Protein AF-A0A527UWU6-F1 (afdb_monomer)

Foldseek 3Di:
DVQVVVVQDQLQSVQVVCVVVVNADPVRHGGDSVNSVVVVVVVPPPDD

Structure (mmCIF, N/CA/C/O backbone):
data_AF-A0A527UWU6-F1
#
_entry.id   AF-A0A527UWU6-F1
#
loop_
_atom_site.group_PDB
_atom_site.id
_atom_site.type_symbol
_atom_site.label_atom_id
_atom_site.label_alt_id
_atom_site.label_comp_id
_atom_site.label_asym_id
_atom_site.label_entity_id
_atom_site.label_seq_id
_atom_site.pdbx_PDB_ins_code
_atom_site.Cartn_x
_atom_site.Cartn_y
_atom_site.Cartn_z
_atom_site.occupancy
_atom_site.B_iso_or_equiv
_atom_site.auth_seq_id
_atom_site.auth_comp_id
_atom_site.auth_asym_id
_atom_site.auth_atom_id
_atom_si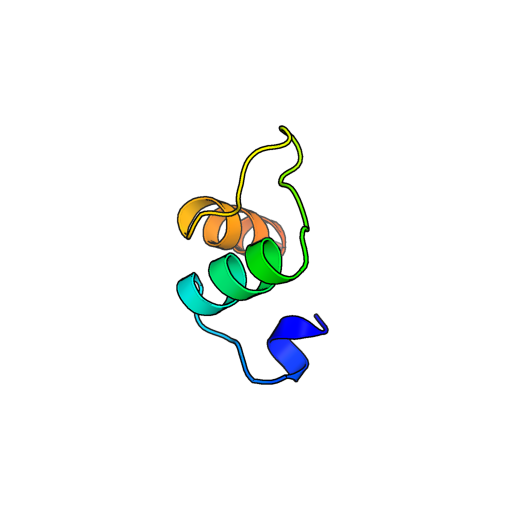te.pdbx_PDB_model_num
ATOM 1 N N . ALA A 1 1 ? -5.447 -4.123 -2.978 1.00 68.69 1 ALA A N 1
ATOM 2 C CA . ALA A 1 1 ? -6.634 -4.770 -2.380 1.00 68.69 1 ALA A CA 1
ATOM 3 C C . ALA A 1 1 ? -6.299 -5.861 -1.349 1.00 68.69 1 ALA A C 1
ATOM 5 O O . ALA A 1 1 ? -6.848 -5.797 -0.261 1.00 68.69 1 ALA A O 1
ATOM 6 N N . SER A 1 2 ? -5.417 -6.842 -1.614 1.00 90.31 2 SER A N 1
ATOM 7 C CA . SER A 1 2 ? -5.189 -7.961 -0.665 1.00 90.31 2 SER A CA 1
ATOM 8 C C . SER A 1 2 ? -4.663 -7.546 0.721 1.00 90.31 2 SER A C 1
ATOM 10 O O . SER A 1 2 ? -5.107 -8.104 1.713 1.00 90.31 2 SER A O 1
ATOM 12 N N . ILE A 1 3 ? -3.782 -6.538 0.812 1.00 93.38 3 ILE A N 1
ATOM 13 C CA . ILE A 1 3 ? -3.311 -5.975 2.099 1.00 93.38 3 ILE A CA 1
ATOM 14 C C . ILE A 1 3 ? -4.464 -5.341 2.898 1.00 93.38 3 ILE A C 1
ATOM 16 O O . ILE A 1 3 ? -4.562 -5.512 4.106 1.00 93.38 3 ILE A O 1
ATOM 20 N N . GLN A 1 4 ? -5.369 -4.627 2.228 1.00 91.44 4 GLN A N 1
ATOM 21 C CA . GLN A 1 4 ? -6.529 -4.021 2.892 1.00 91.44 4 GLN A CA 1
ATOM 22 C C . GLN A 1 4 ? -7.526 -5.087 3.352 1.00 91.44 4 GLN A C 1
ATOM 24 O O . GLN A 1 4 ? -8.059 -4.992 4.451 1.00 91.44 4 GLN A O 1
ATOM 29 N N . ARG A 1 5 ? -7.728 -6.142 2.548 1.00 94.19 5 ARG A N 1
ATOM 30 C CA . ARG A 1 5 ? -8.576 -7.288 2.915 1.00 94.19 5 ARG A CA 1
ATOM 31 C C . ARG A 1 5 ? -8.052 -8.059 4.129 1.00 94.19 5 ARG A C 1
ATOM 33 O O . ARG A 1 5 ? -8.847 -8.693 4.803 1.00 94.19 5 ARG A O 1
ATOM 40 N N . SER A 1 6 ? -6.756 -7.974 4.441 1.00 93.94 6 SER A N 1
ATOM 41 C CA . SER A 1 6 ? -6.189 -8.527 5.679 1.00 93.94 6 SER A CA 1
ATOM 42 C C . SER A 1 6 ? -6.293 -7.574 6.882 1.00 93.94 6 SER A C 1
ATOM 44 O O . SER A 1 6 ? -5.572 -7.753 7.856 1.00 93.94 6 SER A O 1
ATOM 46 N N . GLY A 1 7 ? -7.125 -6.528 6.810 1.00 96.62 7 GLY A N 1
ATOM 47 C CA . GLY A 1 7 ? -7.395 -5.595 7.914 1.00 96.62 7 GLY A CA 1
ATOM 48 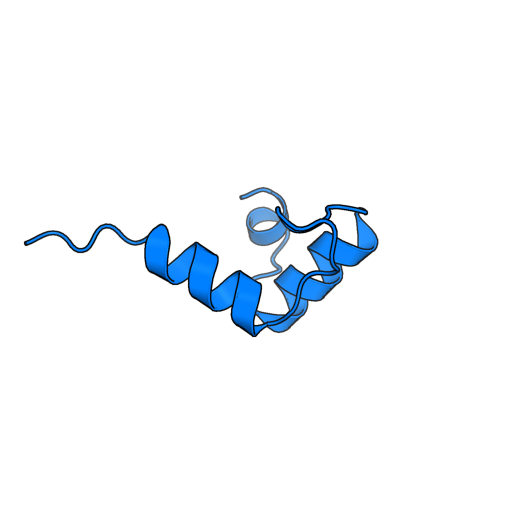C C . GLY A 1 7 ? -6.431 -4.409 8.028 1.00 96.62 7 GLY A C 1
ATOM 49 O O . GLY A 1 7 ? -6.629 -3.533 8.866 1.00 96.62 7 GLY A O 1
ATOM 50 N N . ILE A 1 8 ? -5.404 -4.321 7.179 1.00 97.62 8 ILE A N 1
ATOM 51 C CA . ILE A 1 8 ? -4.442 -3.213 7.218 1.00 97.62 8 ILE A CA 1
ATOM 52 C C . ILE A 1 8 ? -4.987 -2.050 6.385 1.00 97.62 8 ILE A C 1
ATOM 54 O O . ILE A 1 8 ? -4.849 -2.021 5.161 1.00 97.62 8 ILE A O 1
ATOM 58 N N . THR A 1 9 ? -5.607 -1.079 7.052 1.00 95.81 9 THR A N 1
ATOM 59 C CA . THR A 1 9 ? -6.282 0.057 6.397 1.00 95.81 9 THR A CA 1
ATOM 60 C C . THR A 1 9 ? -5.616 1.410 6.647 1.00 95.81 9 THR A C 1
ATOM 62 O O . THR A 1 9 ? -5.876 2.362 5.913 1.00 95.81 9 THR A O 1
ATOM 65 N N . SER A 1 10 ? -4.711 1.517 7.625 1.00 97.75 10 SER A N 1
ATOM 66 C CA . SER A 1 10 ? -3.970 2.758 7.875 1.00 97.75 10 SER A CA 1
ATOM 67 C C . SER A 1 10 ? -2.887 2.991 6.814 1.00 97.75 10 SER A C 1
ATOM 69 O O . SER A 1 10 ? -2.220 2.056 6.370 1.00 97.75 10 SER A O 1
ATOM 71 N N . LEU A 1 11 ? -2.644 4.253 6.436 1.00 98.06 11 LEU A N 1
ATOM 72 C CA . LEU A 1 11 ? -1.619 4.601 5.438 1.00 98.06 11 LEU A CA 1
ATOM 73 C C . LEU A 1 11 ? -0.220 4.097 5.829 1.00 98.06 11 LEU A C 1
ATOM 75 O O . LEU A 1 11 ? 0.524 3.593 4.987 1.00 98.06 11 LEU A O 1
ATOM 79 N N . ARG A 1 12 ? 0.128 4.208 7.118 1.00 98.50 12 ARG A N 1
ATOM 80 C CA . ARG A 1 12 ? 1.387 3.685 7.665 1.00 98.50 12 ARG A CA 1
ATOM 81 C C . ARG A 1 12 ? 1.439 2.161 7.584 1.00 98.50 12 ARG A C 1
ATOM 83 O O . ARG A 1 12 ? 2.449 1.628 7.138 1.00 98.50 12 ARG A O 1
ATOM 90 N N . GLY A 1 13 ? 0.364 1.472 7.969 1.00 98.38 13 GLY A N 1
ATOM 91 C CA . GLY A 1 13 ? 0.293 0.014 7.886 1.00 98.38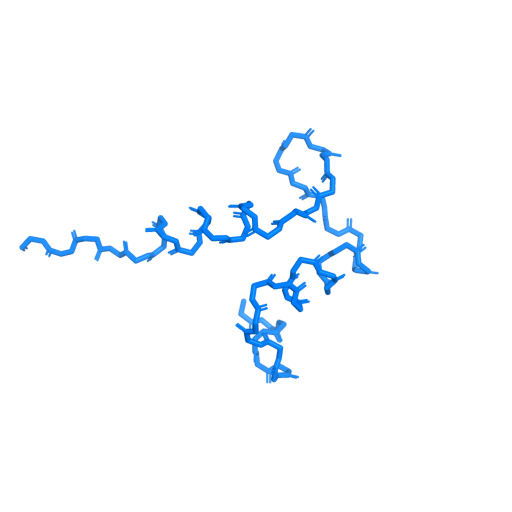 13 GLY A CA 1
ATOM 92 C C . GLY A 1 13 ? 0.453 -0.488 6.451 1.0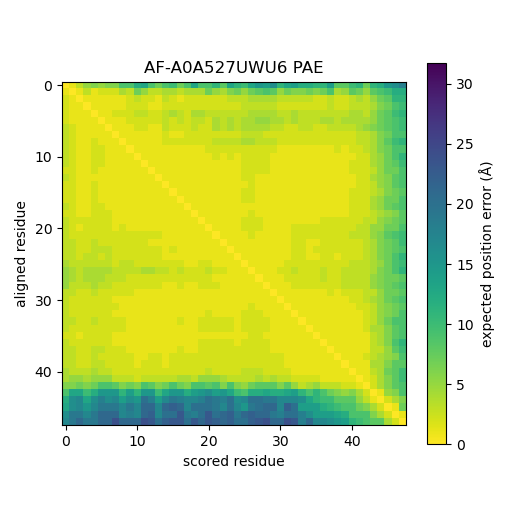0 98.38 13 GLY A C 1
ATOM 93 O O . GLY A 1 13 ? 1.192 -1.437 6.210 1.00 98.38 13 GLY A O 1
ATOM 94 N N . LEU A 1 14 ? -0.166 0.195 5.486 1.00 98.06 14 LEU A N 1
ATOM 95 C CA . LEU A 1 14 ? -0.027 -0.115 4.063 1.00 98.06 14 LEU A CA 1
ATOM 96 C C . LEU A 1 14 ? 1.420 0.031 3.577 1.00 98.06 14 LEU A C 1
ATOM 98 O O . LEU A 1 14 ? 1.920 -0.863 2.898 1.00 98.06 14 LEU A O 1
ATOM 102 N N . ALA A 1 15 ? 2.103 1.118 3.947 1.00 98.50 15 ALA A N 1
ATOM 103 C CA . ALA A 1 15 ? 3.505 1.326 3.585 1.00 98.50 15 ALA A CA 1
ATOM 104 C C . ALA A 1 15 ? 4.414 0.221 4.156 1.00 98.50 15 ALA A C 1
ATOM 106 O O . ALA A 1 15 ? 5.200 -0.369 3.416 1.00 98.50 15 ALA A O 1
ATOM 107 N N . ILE A 1 16 ? 4.251 -0.115 5.443 1.00 98.62 16 ILE A N 1
ATOM 108 C CA . ILE A 1 16 ? 4.997 -1.201 6.102 1.00 98.62 16 ILE A CA 1
ATOM 109 C C . ILE A 1 16 ? 4.730 -2.538 5.404 1.00 98.62 16 ILE A C 1
ATOM 111 O O . ILE A 1 16 ? 5.666 -3.247 5.047 1.00 98.62 16 ILE A O 1
ATOM 115 N N . ALA A 1 17 ? 3.462 -2.872 5.156 1.00 98.31 17 ALA A N 1
ATOM 116 C CA . ALA A 1 17 ? 3.090 -4.134 4.528 1.00 98.31 17 ALA A CA 1
ATOM 117 C C . ALA A 1 17 ? 3.644 -4.270 3.099 1.00 98.31 17 ALA A C 1
ATOM 119 O O . ALA A 1 17 ? 4.056 -5.361 2.709 1.00 98.31 17 ALA A O 1
ATOM 120 N N . LEU A 1 18 ? 3.679 -3.183 2.321 1.00 97.7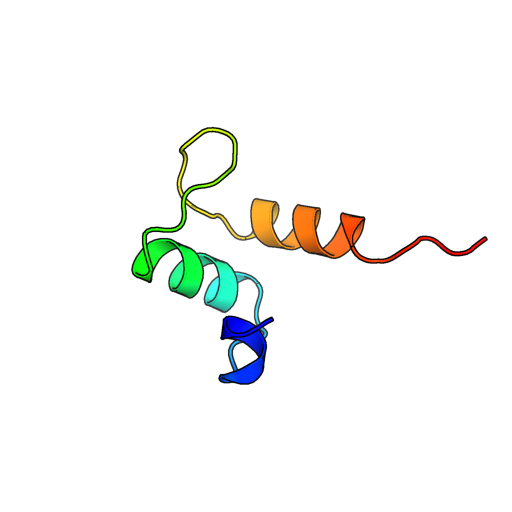5 18 LEU A N 1
ATOM 121 C CA . LEU A 1 18 ? 4.267 -3.182 0.978 1.00 97.75 18 LEU A CA 1
ATOM 122 C C . LEU A 1 18 ? 5.785 -3.398 1.027 1.00 97.75 18 LEU A C 1
ATOM 124 O O . LEU A 1 18 ? 6.296 -4.242 0.290 1.00 97.75 18 LEU A O 1
ATOM 128 N N . ASN A 1 19 ? 6.484 -2.706 1.932 1.00 98.38 19 ASN A N 1
ATOM 129 C CA . ASN A 1 19 ? 7.929 -2.861 2.116 1.00 98.38 19 ASN A CA 1
ATOM 130 C C . ASN A 1 19 ? 8.301 -4.267 2.606 1.00 98.38 19 ASN A C 1
ATOM 132 O O . ASN A 1 19 ? 9.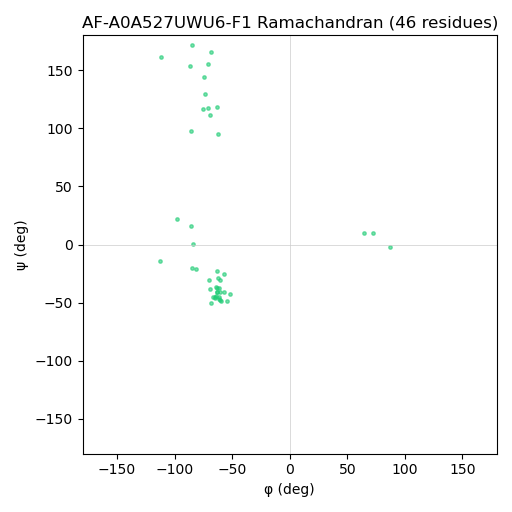199 -4.884 2.039 1.00 98.38 19 ASN A O 1
ATOM 136 N N . ASN A 1 20 ? 7.567 -4.814 3.580 1.00 98.25 20 ASN A N 1
ATOM 137 C CA . ASN A 1 20 ? 7.782 -6.174 4.090 1.00 98.25 20 ASN A CA 1
ATOM 138 C C . ASN A 1 20 ? 7.559 -7.245 3.013 1.00 98.25 20 ASN A C 1
ATOM 140 O O . ASN A 1 20 ? 8.176 -8.303 3.056 1.00 98.25 20 ASN A O 1
ATOM 144 N N . ARG A 1 21 ? 6.691 -6.974 2.029 1.00 97.50 21 ARG A N 1
ATOM 145 C CA . ARG A 1 21 ? 6.469 -7.847 0.865 1.00 97.50 21 ARG A CA 1
ATOM 146 C C . ARG A 1 21 ? 7.478 -7.627 -0.268 1.00 97.50 21 ARG A C 1
ATOM 148 O O . ARG A 1 21 ? 7.346 -8.256 -1.312 1.00 97.50 21 ARG A O 1
ATOM 155 N N . GLY A 1 22 ? 8.439 -6.716 -0.112 1.00 97.94 22 GLY A N 1
ATOM 156 C CA . GLY A 1 22 ? 9.434 -6.397 -1.139 1.00 97.94 22 GLY A CA 1
ATOM 157 C C . GLY A 1 22 ? 8.890 -5.605 -2.334 1.00 97.94 22 GLY A C 1
ATOM 158 O O . GLY A 1 22 ? 9.607 -5.421 -3.318 1.00 97.94 22 GLY A O 1
ATOM 159 N N . VAL A 1 23 ? 7.651 -5.104 -2.269 1.00 97.06 23 VAL A N 1
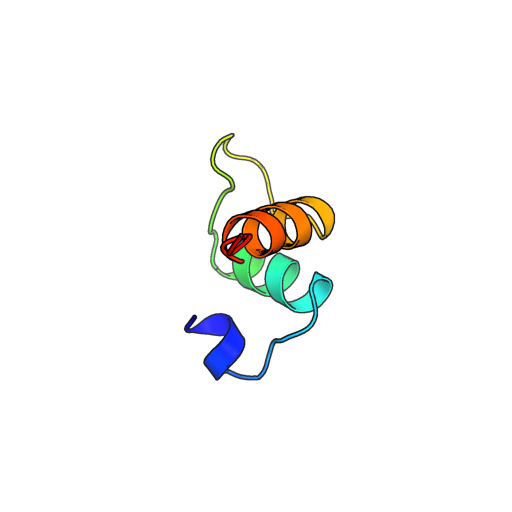ATOM 160 C CA . VAL A 1 23 ? 7.056 -4.315 -3.354 1.00 97.06 23 VAL A CA 1
ATOM 161 C C . VAL A 1 23 ? 7.742 -2.955 -3.406 1.00 97.06 23 VAL A C 1
ATOM 163 O O . VAL A 1 23 ? 7.647 -2.170 -2.466 1.00 97.06 23 VAL A O 1
ATOM 166 N N . ARG A 1 24 ? 8.409 -2.643 -4.517 1.00 97.94 24 ARG A N 1
ATOM 167 C CA . ARG A 1 24 ? 9.053 -1.341 -4.728 1.00 97.94 24 ARG A CA 1
ATOM 168 C C . ARG A 1 24 ? 8.076 -0.327 -5.313 1.00 97.94 24 ARG A C 1
ATOM 170 O O . ARG A 1 24 ? 7.097 -0.677 -5.968 1.00 97.94 24 ARG A O 1
ATOM 177 N N . THR A 1 25 ? 8.332 0.951 -5.063 1.00 97.44 25 THR A N 1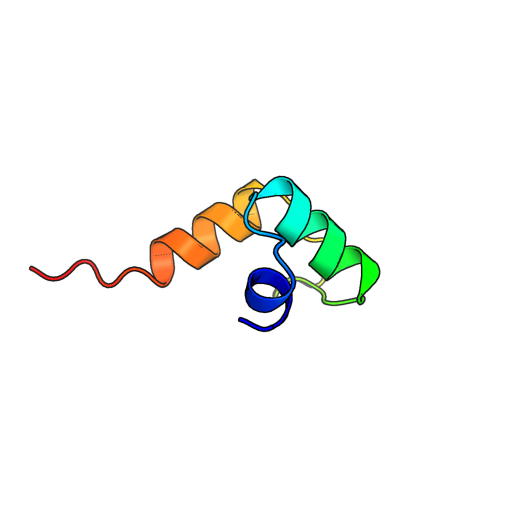
ATOM 178 C CA . THR A 1 25 ? 7.642 2.036 -5.774 1.00 97.44 25 THR A CA 1
ATOM 179 C C . THR A 1 25 ? 8.067 2.059 -7.247 1.00 97.44 25 THR A C 1
ATOM 181 O O . THR A 1 25 ? 9.087 1.483 -7.616 1.00 97.44 25 TH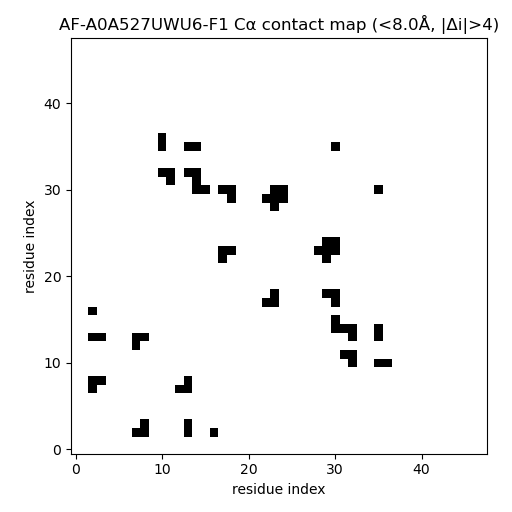R A O 1
ATOM 184 N N . ALA A 1 26 ? 7.334 2.787 -8.096 1.00 95.50 26 ALA A N 1
ATOM 185 C CA . ALA A 1 26 ? 7.649 2.906 -9.525 1.00 95.50 26 ALA A CA 1
ATOM 186 C C . ALA A 1 26 ? 9.069 3.440 -9.816 1.00 95.50 26 ALA A C 1
ATOM 188 O O . ALA A 1 26 ? 9.631 3.149 -10.863 1.00 95.50 26 ALA A O 1
ATOM 189 N N . ARG A 1 27 ? 9.663 4.203 -8.886 1.00 95.31 27 ARG A N 1
ATOM 190 C CA . ARG A 1 27 ? 11.045 4.716 -8.970 1.00 95.31 27 ARG A CA 1
ATOM 191 C C . ARG A 1 27 ? 12.046 3.860 -8.176 1.00 95.31 27 ARG A C 1
ATOM 193 O O . ARG A 1 27 ? 13.084 4.357 -7.763 1.00 95.31 27 ARG A O 1
ATOM 200 N N . ASN A 1 28 ? 11.709 2.597 -7.912 1.00 97.31 28 ASN A N 1
ATOM 201 C CA . ASN A 1 28 ? 12.516 1.603 -7.193 1.00 97.31 28 ASN A CA 1
ATOM 202 C C . ASN A 1 28 ? 12.826 1.899 -5.699 1.00 97.31 28 ASN A C 1
ATOM 204 O O . ASN A 1 28 ? 13.604 1.191 -5.055 1.00 97.31 28 ASN A O 1
ATOM 208 N N . GLY A 1 29 ? 12.189 2.914 -5.108 1.00 97.56 29 GLY A N 1
ATOM 209 C CA . GLY A 1 29 ? 12.309 3.248 -3.683 1.00 97.56 29 GLY A CA 1
ATOM 210 C C . GLY A 1 29 ? 11.355 2.454 -2.782 1.00 97.56 29 GLY A C 1
ATOM 211 O O . GLY A 1 29 ? 10.446 1.777 -3.271 1.00 97.56 29 GLY A O 1
ATOM 212 N N . GLN A 1 30 ? 11.531 2.583 -1.464 1.00 98.56 30 GLN A N 1
ATOM 213 C CA . GLN A 1 30 ? 10.591 2.070 -0.459 1.00 98.56 30 GLN A CA 1
ATOM 214 C C . GLN A 1 30 ? 9.290 2.882 -0.437 1.00 98.56 30 GLN A C 1
ATOM 216 O O . GLN A 1 30 ? 9.267 4.063 -0.788 1.00 98.56 30 GLN A O 1
ATOM 221 N N . TRP A 1 31 ? 8.210 2.257 0.015 1.00 98.56 31 TRP A N 1
ATOM 222 C CA . TRP A 1 31 ? 6.936 2.921 0.248 1.00 98.56 31 TRP A CA 1
ATOM 223 C C . TRP A 1 31 ? 6.980 3.792 1.499 1.00 98.56 31 TRP A C 1
ATOM 225 O O . TRP A 1 31 ? 7.331 3.326 2.583 1.00 98.56 31 TRP A O 1
ATOM 235 N N . GLN A 1 32 ? 6.546 5.041 1.346 1.00 98.50 32 GLN A N 1
ATOM 236 C CA . GLN A 1 32 ? 6.267 5.983 2.427 1.00 98.50 32 GLN A CA 1
ATOM 237 C C . GLN A 1 32 ? 4.764 6.276 2.513 1.00 98.50 32 GLN A C 1
ATOM 239 O O . GLN A 1 32 ? 4.015 6.100 1.547 1.00 98.50 32 GLN A O 1
ATOM 244 N N . VAL A 1 33 ? 4.321 6.796 3.661 1.00 98.31 33 VAL A N 1
ATOM 245 C CA . VAL A 1 33 ? 2.922 7.208 3.907 1.00 98.31 33 VAL A CA 1
ATOM 246 C C . VAL A 1 33 ? 2.407 8.150 2.811 1.00 98.31 33 VAL A C 1
ATOM 248 O O . VAL A 1 33 ? 1.289 7.987 2.321 1.00 98.31 33 VAL A O 1
ATOM 251 N N . SER A 1 34 ? 3.236 9.106 2.383 1.00 98.00 34 SER A N 1
ATOM 252 C CA . SER A 1 34 ? 2.903 10.065 1.324 1.00 98.00 34 SER A CA 1
ATOM 253 C C . SER A 1 34 ? 2.681 9.391 -0.034 1.00 98.00 34 SER A C 1
ATOM 255 O O . SER A 1 34 ? 1.769 9.778 -0.763 1.00 98.00 34 SER A O 1
ATOM 257 N N . ASN A 1 35 ? 3.444 8.342 -0.365 1.00 97.62 35 ASN A N 1
ATOM 258 C CA . ASN A 1 35 ? 3.237 7.585 -1.600 1.00 97.62 35 ASN A CA 1
ATOM 259 C C . ASN A 1 35 ? 1.883 6.875 -1.587 1.00 97.62 35 ASN A C 1
ATOM 261 O O . ASN A 1 35 ? 1.147 6.959 -2.570 1.00 97.62 35 ASN A O 1
ATOM 265 N N . VAL A 1 36 ? 1.539 6.221 -0.471 1.00 96.94 36 VAL A N 1
ATOM 266 C CA . VAL A 1 36 ? 0.248 5.534 -0.310 1.00 96.94 36 VAL A CA 1
ATOM 267 C C . VAL A 1 36 ? -0.902 6.532 -0.442 1.00 96.94 36 VAL A C 1
ATOM 269 O O . VAL A 1 36 ? -1.813 6.301 -1.235 1.00 96.94 36 VAL A O 1
ATOM 272 N N . ARG A 1 37 ? -0.826 7.676 0.255 1.00 96.81 37 ARG A N 1
ATOM 273 C CA . ARG A 1 37 ? -1.831 8.748 0.160 1.00 96.81 37 ARG A CA 1
ATOM 274 C C . ARG A 1 37 ? -2.041 9.197 -1.286 1.00 96.81 37 ARG A C 1
ATOM 276 O O . ARG A 1 37 ? -3.175 9.261 -1.745 1.00 96.81 37 ARG A O 1
ATOM 283 N N . ASN A 1 38 ? -0.955 9.461 -2.012 1.00 95.62 38 ASN A N 1
ATOM 284 C CA . ASN A 1 38 ? -1.016 9.949 -3.390 1.00 95.62 38 ASN A CA 1
ATOM 285 C C . ASN A 1 38 ? -1.515 8.885 -4.378 1.00 95.62 38 ASN A C 1
ATOM 287 O O . ASN A 1 38 ? -2.094 9.227 -5.403 1.00 95.62 38 ASN A O 1
ATOM 291 N N . VAL A 1 39 ? -1.269 7.595 -4.131 1.00 93.88 39 VAL A N 1
ATOM 292 C CA . VAL A 1 39 ? -1.852 6.513 -4.943 1.00 93.88 39 VAL A CA 1
ATOM 293 C C . VAL A 1 39 ? -3.356 6.434 -4.709 1.00 93.88 39 VAL A C 1
ATOM 295 O O . VAL A 1 39 ? -4.103 6.479 -5.678 1.00 93.88 39 VAL A O 1
ATOM 298 N N . LEU A 1 40 ? -3.798 6.385 -3.451 1.00 92.88 40 LEU A N 1
ATOM 299 C CA . LEU A 1 40 ? -5.222 6.287 -3.122 1.00 92.88 40 LEU A CA 1
ATOM 300 C C . LEU A 1 40 ? -6.008 7.514 -3.601 1.00 92.88 40 LEU A C 1
ATOM 302 O O . LEU A 1 40 ? -7.069 7.355 -4.190 1.00 92.88 40 LEU A O 1
ATOM 306 N N . ALA A 1 41 ? -5.453 8.721 -3.448 1.00 93.19 41 ALA A N 1
ATOM 307 C CA . ALA A 1 41 ? -6.075 9.950 -3.943 1.00 93.19 41 ALA A CA 1
ATOM 308 C C . ALA A 1 41 ? -6.270 9.959 -5.470 1.00 93.19 41 ALA A C 1
ATOM 310 O O . ALA A 1 41 ? -7.219 10.561 -5.949 1.00 93.19 41 ALA A O 1
ATOM 311 N N . ARG A 1 42 ? -5.397 9.281 -6.232 1.00 90.44 42 ARG A N 1
ATOM 312 C CA . ARG A 1 42 ? -5.537 9.119 -7.692 1.00 90.44 42 ARG A CA 1
ATOM 313 C C . ARG A 1 42 ? -6.500 8.001 -8.089 1.00 90.44 42 ARG A C 1
ATOM 315 O O . ARG A 1 42 ? -6.933 7.966 -9.233 1.00 90.44 42 ARG A O 1
ATOM 322 N N . GLN A 1 43 ? -6.764 7.055 -7.189 1.00 84.31 43 GLN A N 1
ATOM 323 C CA . GLN A 1 43 ? -7.695 5.952 -7.428 1.00 84.31 43 GLN A CA 1
ATOM 324 C C . GLN A 1 43 ? -9.142 6.330 -7.131 1.00 84.31 43 GLN A C 1
ATOM 326 O O . GLN A 1 43 ? -10.036 5.671 -7.650 1.00 84.31 43 GLN A O 1
ATOM 331 N N . SER A 1 44 ? -9.376 7.374 -6.335 1.00 72.31 44 SER A N 1
ATOM 332 C CA . SER A 1 44 ? -10.685 8.012 -6.261 1.00 72.31 44 SER A CA 1
ATOM 333 C C . SER A 1 44 ? -10.935 8.733 -7.586 1.00 72.31 44 SER A C 1
ATOM 335 O O . SER A 1 44 ? -10.238 9.712 -7.863 1.00 72.31 44 SER A O 1
ATOM 337 N N . PRO A 1 45 ? -11.889 8.287 -8.423 1.00 62.28 45 PRO A N 1
ATOM 338 C CA . PRO A 1 45 ? -12.314 9.115 -9.530 1.00 62.28 45 PRO A CA 1
ATOM 339 C C . PRO A 1 45 ? -12.930 10.365 -8.907 1.00 62.28 45 PRO A C 1
ATOM 341 O O . PRO A 1 45 ? -13.903 10.271 -8.159 1.00 62.28 45 PRO A O 1
ATOM 344 N N . THR A 1 46 ? -12.355 11.534 -9.183 1.00 65.38 46 THR A N 1
ATOM 345 C CA . THR A 1 46 ? -13.127 12.772 -9.095 1.00 65.38 46 THR A CA 1
ATOM 346 C C . THR A 1 46 ? -14.225 12.631 -10.139 1.00 65.38 46 THR A C 1
ATOM 348 O O . THR A 1 46 ? -13.985 12.838 -11.325 1.00 65.38 46 THR A O 1
ATOM 351 N N . VAL A 1 47 ? -15.395 12.166 -9.716 1.00 65.69 47 VAL A N 1
ATOM 352 C CA . VAL A 1 47 ? -16.602 12.235 -10.531 1.00 65.69 47 VAL A CA 1
ATOM 353 C C . VAL A 1 47 ? -17.051 13.695 -10.471 1.00 65.69 47 VAL A C 1
ATOM 355 O O . VAL A 1 47 ? -17.302 14.203 -9.377 1.00 65.69 47 VAL A O 1
ATOM 358 N N . LEU A 1 48 ? -17.040 14.369 -11.624 1.00 58.16 48 LEU A N 1
ATOM 359 C CA . LEU A 1 48 ? -17.811 15.592 -11.855 1.00 58.16 48 LEU A CA 1
ATOM 360 C C . LEU A 1 48 ? -19.255 15.205 -12.176 1.00 58.16 48 LEU A C 1
ATOM 362 O O . LEU A 1 48 ? -19.424 14.194 -12.898 1.00 58.16 48 LEU A O 1
#

pLDDT: mean 92.37, std 10.67, range [58.16, 98.62]

Nearest PDB structures (foldseek):
  7z34-assembly1_m  TM=3.406E-01  e=6.361E+00  Saccharomyces cerevisiae S288C

Mean predicted aligned error: 3.84 Å

Solvent-accessible surface area (backbone atoms only — not comparable to full-atom values): 2951 Å² total; per-residue (Å²): 109,72,62,46,73,71,72,40,75,49,50,61,50,44,19,51,56,36,43,78,69,68,49,61,39,99,86,72,40,79,52,42,46,68,56,48,50,57,51,53,62,67,67,50,75,84,77,129

Sequence (48 aa):
ASIQRSGITSLRGLAIALNNRGVRTARNGQWQVSNVRNVLARQSPTVL

Secondary structure (DSSP, 8-state):
-HHHHTT--SHHHHHHHHHHTTPPPTTSPPP-HHHHHHHHHHHS----

Radius of gyration: 11.31 Å; Cα contacts (8 Å, |Δi|>4): 34; chains: 1; bounding box: 30×24×20 Å